Protein AF-A0A4Q4XG76-F1 (afdb_monomer_lite)

Structure (mmCIF, N/CA/C/O backbone):
data_AF-A0A4Q4XG76-F1
#
_entry.id   AF-A0A4Q4XG76-F1
#
loop_
_atom_site.group_PDB
_atom_site.id
_atom_site.type_symbol
_atom_site.label_atom_id
_atom_site.label_alt_id
_atom_site.label_comp_id
_atom_site.label_asym_id
_atom_site.label_entity_id
_atom_site.label_seq_id
_atom_site.pdbx_PDB_ins_code
_atom_site.Cartn_x
_atom_site.Cartn_y
_atom_site.Cartn_z
_atom_site.occupancy
_atom_site.B_iso_or_equiv
_atom_site.auth_seq_id
_atom_site.auth_comp_id
_atom_site.auth_asym_id
_atom_site.auth_atom_id
_atom_site.pdbx_PDB_model_num
ATOM 1 N N . MET A 1 1 ? -28.252 -10.080 8.378 1.00 38.25 1 MET A N 1
ATOM 2 C CA . MET A 1 1 ? -27.023 -9.429 8.875 1.00 38.25 1 MET A CA 1
ATOM 3 C C . MET A 1 1 ? -26.572 -10.190 10.100 1.00 38.25 1 MET A C 1
ATOM 5 O O . MET A 1 1 ? -27.347 -10.284 11.043 1.00 38.25 1 MET A O 1
ATOM 9 N N . LYS A 1 2 ? -25.403 -10.838 10.049 1.00 39.91 2 LYS A N 1
ATOM 10 C CA . LYS A 1 2 ? -24.825 -11.459 11.248 1.00 39.91 2 LYS A CA 1
ATOM 11 C C . LYS A 1 2 ? -24.558 -10.348 12.267 1.00 39.91 2 LYS A C 1
ATOM 13 O O . LYS A 1 2 ? -24.314 -9.215 11.872 1.00 39.91 2 LYS A O 1
ATOM 18 N N . ASN A 1 3 ? -24.653 -10.674 13.550 1.00 43.38 3 ASN A N 1
ATOM 19 C CA . ASN A 1 3 ? -24.419 -9.772 14.677 1.00 43.38 3 ASN A CA 1
ATOM 20 C C . ASN A 1 3 ? -22.913 -9.447 14.803 1.00 43.38 3 ASN A C 1
ATOM 22 O O . ASN A 1 3 ? -22.277 -9.786 15.795 1.00 43.38 3 ASN A O 1
ATOM 26 N N . THR A 1 4 ? -22.319 -8.918 13.731 1.00 53.78 4 THR A N 1
ATOM 27 C CA . THR A 1 4 ? -20.881 -8.662 13.583 1.00 53.78 4 THR A CA 1
ATOM 28 C C . THR A 1 4 ? -20.429 -7.483 14.432 1.00 53.78 4 THR A C 1
ATOM 30 O O . THR A 1 4 ? -19.309 -7.499 14.915 1.00 53.78 4 THR A O 1
ATOM 33 N N . ASP A 1 5 ? -21.317 -6.533 14.718 1.00 66.62 5 ASP A N 1
ATOM 34 C CA . ASP A 1 5 ? -20.990 -5.282 15.409 1.00 66.62 5 ASP A CA 1
ATOM 35 C C . ASP A 1 5 ? -20.382 -5.492 16.810 1.00 66.62 5 ASP A C 1
ATOM 37 O O . ASP A 1 5 ? -19.311 -4.976 17.118 1.00 66.62 5 ASP A O 1
ATOM 41 N N . GLY A 1 6 ? -20.996 -6.340 17.645 1.00 74.88 6 GLY A N 1
ATOM 42 C CA . GLY A 1 6 ? -20.514 -6.569 19.013 1.00 74.88 6 GLY A CA 1
ATOM 43 C C . GLY A 1 6 ? -19.173 -7.309 19.091 1.00 74.88 6 GLY A C 1
ATOM 44 O O . GLY A 1 6 ? -18.339 -6.990 19.934 1.00 74.88 6 GLY A O 1
ATOM 45 N N . MET A 1 7 ? -18.951 -8.288 18.208 1.00 74.06 7 MET A N 1
ATOM 46 C CA . MET A 1 7 ? -17.702 -9.059 18.180 1.00 74.06 7 MET A CA 1
ATOM 47 C C . MET A 1 7 ? -16.568 -8.255 17.543 1.00 74.06 7 MET A C 1
ATOM 49 O O . MET A 1 7 ? -15.462 -8.249 18.073 1.00 74.06 7 MET A O 1
ATOM 53 N N . THR A 1 8 ? -16.853 -7.539 16.454 1.00 74.06 8 THR A N 1
ATOM 54 C CA . THR A 1 8 ? -15.921 -6.603 15.822 1.00 74.06 8 THR A CA 1
ATOM 55 C C . THR A 1 8 ? -15.447 -5.554 16.819 1.00 74.06 8 THR A C 1
ATOM 57 O O . THR A 1 8 ? -14.244 -5.384 16.986 1.00 74.06 8 THR A O 1
ATOM 60 N N . LYS A 1 9 ? -16.370 -4.932 17.557 1.00 74.75 9 LYS A N 1
ATOM 61 C CA . LYS A 1 9 ? -16.017 -3.933 18.564 1.00 74.75 9 LYS A CA 1
ATOM 62 C C . LYS A 1 9 ? -15.135 -4.503 19.679 1.00 74.75 9 LYS A C 1
ATOM 64 O O . LYS A 1 9 ? -14.168 -3.866 20.075 1.00 74.75 9 LYS A O 1
ATOM 69 N N . ALA A 1 10 ? -15.431 -5.713 20.156 1.00 84.44 10 ALA A N 1
ATOM 70 C CA . ALA A 1 10 ? -14.606 -6.373 21.168 1.00 84.44 10 ALA A CA 1
ATOM 71 C C . ALA A 1 10 ? -13.192 -6.708 20.653 1.00 84.44 10 ALA A C 1
ATOM 73 O O . ALA A 1 10 ? -12.229 -6.634 21.415 1.00 84.44 10 ALA A O 1
ATOM 74 N N . ILE A 1 11 ? -13.060 -7.065 19.369 1.00 82.75 11 ILE A N 1
ATOM 75 C CA . ILE A 1 11 ? -11.756 -7.259 18.722 1.00 82.75 11 ILE A CA 1
ATOM 76 C C . ILE A 1 11 ? -11.007 -5.927 18.653 1.00 82.75 11 ILE A C 1
ATOM 78 O O . ILE A 1 11 ? -9.852 -5.887 19.059 1.00 82.75 11 ILE A O 1
ATOM 82 N N . ASP A 1 12 ? -11.655 -4.845 18.221 1.00 81.44 12 ASP A N 1
ATOM 83 C CA . ASP A 1 12 ? -11.028 -3.518 18.132 1.00 81.44 12 ASP A CA 1
ATOM 84 C C . ASP A 1 12 ? -10.529 -3.010 19.482 1.00 81.44 12 ASP A C 1
ATOM 86 O O . ASP A 1 12 ? -9.398 -2.536 19.597 1.00 81.44 12 ASP A O 1
ATOM 90 N N . GLU A 1 13 ? -11.342 -3.174 20.526 1.00 85.31 13 GLU A N 1
ATOM 91 C CA . GLU A 1 13 ? -10.952 -2.843 21.896 1.00 85.31 13 GLU A CA 1
ATOM 92 C C . GLU A 1 13 ? -9.701 -3.624 22.320 1.00 85.31 13 GLU A C 1
ATOM 94 O O . GLU A 1 13 ? -8.777 -3.043 22.892 1.00 85.31 13 GLU A O 1
ATOM 99 N N . LYS A 1 14 ? -9.627 -4.921 21.992 1.00 89.31 14 LYS A N 1
ATOM 100 C CA . LYS A 1 14 ? -8.466 -5.758 22.324 1.00 89.31 14 LYS A CA 1
ATOM 101 C C . LYS A 1 14 ? -7.234 -5.449 21.483 1.00 89.31 14 LYS A C 1
ATOM 103 O O . LYS A 1 14 ? -6.135 -5.475 22.027 1.00 89.31 14 LYS A O 1
ATOM 108 N N . VAL A 1 15 ? -7.397 -5.139 20.199 1.00 84.75 15 VAL A N 1
ATOM 109 C CA . VAL A 1 15 ? -6.291 -4.728 19.322 1.00 84.75 15 VAL A CA 1
ATOM 110 C C . VAL A 1 15 ? -5.639 -3.463 19.870 1.00 84.75 15 VAL A C 1
ATOM 112 O O . VAL A 1 15 ? -4.422 -3.436 20.028 1.00 84.75 15 VAL A O 1
ATOM 115 N N . LEU A 1 16 ? -6.433 -2.453 20.237 1.00 82.94 16 LEU A N 1
ATOM 116 C CA . LEU A 1 16 ? -5.898 -1.225 20.821 1.00 82.94 16 LEU A CA 1
ATOM 117 C C . LEU A 1 16 ? -5.260 -1.471 22.196 1.00 82.94 16 LEU A C 1
ATOM 119 O O . LEU A 1 16 ? -4.173 -0.965 22.461 1.00 82.94 16 LEU A O 1
ATOM 123 N N . GLU A 1 17 ? -5.909 -2.253 23.064 1.00 89.31 17 GLU A N 1
ATOM 124 C CA . GLU A 1 17 ? -5.362 -2.615 24.378 1.00 89.31 17 GLU A CA 1
ATOM 125 C C . GLU A 1 17 ? -3.984 -3.273 24.246 1.00 89.31 17 GLU A C 1
ATOM 127 O O . GLU A 1 17 ? -3.041 -2.848 24.911 1.00 89.31 17 GLU A O 1
ATOM 132 N N . TYR A 1 18 ? -3.841 -4.268 23.365 1.00 88.44 18 TYR A N 1
ATOM 133 C CA . TYR A 1 18 ? -2.565 -4.948 23.159 1.00 88.44 18 TYR A CA 1
ATOM 134 C C . TYR A 1 18 ? -1.527 -4.055 22.482 1.00 88.44 18 TYR A C 1
ATOM 136 O O . TYR A 1 18 ? -0.392 -4.020 22.949 1.00 88.44 18 TYR A O 1
ATOM 144 N N . ALA A 1 19 ? -1.908 -3.266 21.474 1.00 82.44 19 ALA A N 1
ATOM 145 C CA . ALA A 1 19 ? -0.995 -2.323 20.829 1.00 82.44 19 ALA A CA 1
ATOM 146 C C . ALA A 1 19 ? -0.386 -1.320 21.828 1.00 82.44 19 ALA A C 1
ATOM 148 O O . ALA A 1 19 ? 0.782 -0.961 21.709 1.00 82.44 19 ALA A O 1
ATOM 149 N N . LEU A 1 20 ? -1.150 -0.897 22.843 1.00 83.44 20 LEU A N 1
ATOM 150 C CA . LEU A 1 20 ? -0.676 0.009 23.897 1.00 83.44 20 LEU A CA 1
ATOM 151 C C . LEU A 1 20 ? 0.149 -0.683 24.993 1.00 83.44 20 LEU A C 1
ATOM 153 O O . LEU A 1 20 ? 0.875 -0.006 25.722 1.00 83.44 20 LEU A O 1
ATOM 157 N N . LEU A 1 21 ? 0.022 -2.003 25.144 1.00 90.25 21 LEU A N 1
ATOM 158 C CA . LEU A 1 21 ? 0.886 -2.801 26.021 1.00 90.25 21 LEU A CA 1
ATOM 159 C C . LEU A 1 21 ? 2.242 -3.102 25.371 1.00 90.25 21 LEU A C 1
ATOM 161 O O . LEU A 1 21 ? 3.203 -3.421 26.075 1.00 90.25 21 LEU A O 1
ATOM 165 N N . GLU A 1 22 ? 2.320 -3.011 24.047 1.00 84.19 22 GLU A N 1
ATOM 166 C CA . GLU A 1 22 ? 3.552 -3.162 23.286 1.00 84.19 22 GLU A CA 1
ATOM 167 C C . GLU A 1 22 ? 4.381 -1.868 23.250 1.00 84.19 22 GLU A C 1
ATOM 169 O O . GLU A 1 22 ? 3.974 -0.794 23.700 1.00 84.19 22 GLU A O 1
ATOM 174 N N . ASN A 1 23 ? 5.610 -1.973 22.739 1.00 83.06 23 ASN A N 1
ATOM 175 C CA . ASN A 1 23 ? 6.467 -0.809 22.566 1.00 83.06 23 ASN A CA 1
ATOM 176 C C . ASN A 1 23 ? 5.956 0.059 21.401 1.00 83.06 23 ASN A C 1
ATOM 178 O O . ASN A 1 23 ? 6.081 -0.312 20.237 1.00 83.06 23 ASN A O 1
ATOM 182 N N . VAL A 1 24 ? 5.460 1.254 21.721 1.00 81.62 24 VAL A N 1
ATOM 183 C CA . VAL A 1 24 ? 4.960 2.242 20.748 1.00 81.62 24 VAL A CA 1
ATOM 184 C C . VAL A 1 24 ? 6.054 3.124 20.130 1.00 81.62 24 VAL A C 1
ATOM 186 O O . VAL A 1 24 ? 5.751 4.086 19.422 1.00 81.62 24 VAL A O 1
ATOM 189 N N . GLU A 1 25 ? 7.336 2.831 20.366 1.00 85.00 25 GLU A N 1
ATOM 190 C CA . GLU A 1 25 ? 8.459 3.571 19.772 1.00 85.00 25 GLU A CA 1
ATOM 191 C C . GLU A 1 25 ? 8.369 3.637 18.238 1.00 85.00 25 GLU A C 1
ATOM 193 O O . GLU A 1 25 ? 8.688 4.672 17.650 1.00 85.00 25 GLU A O 1
ATOM 198 N N . GLY A 1 26 ? 7.833 2.588 17.602 1.00 81.50 26 GLY A N 1
ATOM 199 C CA . GLY A 1 26 ? 7.586 2.552 16.159 1.00 81.50 26 GLY A CA 1
ATOM 200 C C . GLY A 1 26 ? 6.711 3.706 15.659 1.00 81.50 26 GLY A C 1
ATOM 201 O O . GLY A 1 26 ? 7.031 4.304 14.637 1.00 81.50 26 GLY A O 1
ATOM 202 N N . VAL A 1 27 ? 5.691 4.115 16.423 1.00 80.81 27 VAL A N 1
ATOM 203 C CA . VAL A 1 27 ? 4.811 5.249 16.068 1.00 80.81 27 VAL A CA 1
ATOM 204 C C . VAL A 1 27 ? 5.597 6.565 16.062 1.00 80.81 27 VAL A C 1
ATOM 206 O O . VAL A 1 27 ? 5.426 7.417 15.190 1.00 80.81 27 VAL A O 1
ATOM 209 N N . SER A 1 28 ? 6.513 6.738 17.019 1.00 84.38 28 SER A N 1
ATOM 210 C CA . SER A 1 28 ? 7.370 7.931 17.065 1.00 84.38 28 SER A CA 1
ATOM 211 C C . SER A 1 28 ? 8.356 7.956 15.896 1.00 84.38 28 SER A C 1
ATOM 213 O O . SER A 1 28 ? 8.582 9.010 15.300 1.00 84.38 28 SER A O 1
ATOM 215 N N . GLN A 1 29 ? 8.926 6.802 15.546 1.00 85.00 29 GLN A N 1
ATOM 216 C CA . GLN A 1 29 ? 9.835 6.665 14.408 1.00 85.00 29 GLN A CA 1
ATOM 217 C C . GLN A 1 29 ? 9.115 6.907 13.074 1.00 85.00 29 GLN A C 1
ATOM 219 O O . GLN A 1 29 ? 9.644 7.626 12.227 1.00 85.00 29 GLN A O 1
ATOM 224 N N . GLU A 1 30 ? 7.892 6.401 12.914 1.00 83.81 30 GLU A N 1
ATOM 225 C CA . GLU A 1 30 ? 7.039 6.656 11.750 1.00 83.81 30 GLU A CA 1
ATOM 226 C C . GLU A 1 30 ? 6.718 8.148 11.606 1.00 83.81 30 GLU A C 1
ATOM 228 O O . GLU A 1 30 ? 6.884 8.719 10.529 1.00 83.81 30 GLU A O 1
ATOM 233 N N . ALA A 1 31 ? 6.348 8.829 12.694 1.00 86.00 31 ALA A N 1
ATOM 234 C CA . ALA A 1 31 ? 6.105 10.269 12.654 1.00 86.00 31 ALA A CA 1
ATOM 235 C C . ALA A 1 31 ? 7.359 11.049 12.214 1.00 86.00 31 ALA A C 1
ATOM 237 O O . ALA A 1 31 ? 7.268 11.978 11.408 1.00 86.00 31 ALA A O 1
ATOM 238 N N . LEU A 1 32 ? 8.545 10.668 12.702 1.00 87.56 32 LEU A N 1
ATOM 239 C CA . LEU A 1 32 ? 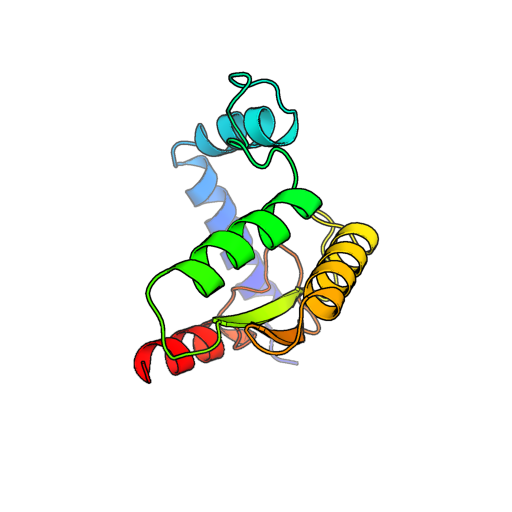9.813 11.267 12.273 1.00 87.56 32 LEU A CA 1
ATOM 240 C C . LEU A 1 32 ? 10.124 10.978 10.797 1.00 87.56 32 LEU A C 1
ATOM 242 O O . LEU A 1 32 ? 10.603 11.878 10.100 1.00 87.56 32 LEU A O 1
ATOM 246 N N . PHE A 1 33 ? 9.833 9.764 10.324 1.00 84.75 33 PHE A N 1
ATOM 247 C CA . PHE A 1 33 ? 9.973 9.351 8.928 1.00 84.75 33 PHE A CA 1
ATOM 248 C C . PHE A 1 33 ? 9.068 10.185 8.008 1.00 84.75 33 PHE A C 1
ATOM 250 O O . PHE A 1 33 ? 9.558 10.857 7.095 1.00 84.75 33 PHE A O 1
ATOM 257 N N . CYS A 1 34 ? 7.768 10.236 8.304 1.00 82.94 34 CYS A N 1
ATOM 258 C CA . CYS A 1 34 ? 6.760 10.952 7.521 1.00 82.94 34 CYS A CA 1
ATOM 259 C C . CYS A 1 34 ? 6.984 12.471 7.515 1.00 82.94 34 CYS A C 1
ATOM 261 O O . CYS A 1 34 ? 6.801 13.122 6.489 1.00 82.94 34 CYS A O 1
ATOM 263 N N . LEU A 1 35 ? 7.441 13.049 8.631 1.00 85.94 35 LEU A N 1
ATOM 264 C CA . LEU A 1 35 ? 7.764 14.478 8.716 1.00 85.94 35 LEU A CA 1
ATOM 265 C C . LEU A 1 35 ? 9.147 14.827 8.147 1.00 85.94 35 LEU A C 1
ATOM 267 O O . LEU A 1 35 ? 9.522 16.000 8.171 1.00 85.94 35 LEU A O 1
ATOM 271 N N . ARG A 1 36 ? 9.924 13.837 7.678 1.00 82.19 36 ARG A N 1
ATOM 272 C CA . ARG A 1 36 ? 11.326 14.003 7.253 1.00 82.19 36 ARG A CA 1
ATOM 273 C C . ARG A 1 36 ? 12.181 14.698 8.326 1.00 82.19 36 ARG A C 1
ATOM 275 O O . ARG A 1 36 ? 13.032 15.527 8.020 1.00 82.19 36 ARG A O 1
ATOM 282 N N . ARG A 1 37 ? 11.922 14.388 9.602 1.00 84.12 37 ARG A N 1
ATOM 283 C CA . ARG A 1 37 ? 12.638 14.941 10.773 1.00 84.12 37 ARG A CA 1
ATOM 284 C C . ARG A 1 37 ? 13.673 13.982 11.362 1.00 84.12 37 ARG A C 1
ATOM 286 O O . ARG A 1 37 ? 14.279 14.298 12.382 1.00 84.12 37 ARG A O 1
ATOM 293 N N . ALA A 1 38 ? 13.849 12.822 10.741 1.00 78.62 38 ALA A N 1
ATOM 294 C CA . ALA A 1 38 ? 14.972 11.927 10.985 1.00 78.62 38 ALA A CA 1
ATOM 295 C C . ALA A 1 38 ? 16.242 12.431 10.257 1.00 78.62 38 ALA A C 1
ATOM 297 O O . ALA A 1 38 ? 16.329 13.597 9.872 1.00 78.62 38 ALA A O 1
ATOM 298 N N . ASN A 1 39 ? 17.252 11.573 10.101 1.00 79.56 39 ASN A N 1
ATOM 299 C CA . ASN A 1 39 ? 18.444 11.882 9.307 1.00 79.56 39 ASN A CA 1
ATOM 300 C C . ASN A 1 39 ? 18.088 12.242 7.847 1.00 79.56 39 ASN A C 1
ATOM 302 O O . ASN A 1 39 ? 17.062 11.812 7.324 1.00 79.56 39 ASN A O 1
ATOM 306 N N . GLU A 1 40 ? 18.949 13.017 7.176 1.00 72.62 40 GLU A N 1
ATOM 307 C CA . GLU A 1 40 ? 18.702 13.504 5.803 1.00 72.62 40 GLU A CA 1
ATOM 308 C C . GLU A 1 40 ? 18.476 12.372 4.780 1.00 72.62 40 GLU A C 1
ATOM 310 O O . GLU A 1 40 ? 17.786 12.574 3.783 1.00 72.62 40 GLU A O 1
ATOM 315 N N . ASP A 1 41 ? 18.971 11.167 5.074 1.00 77.31 41 ASP A N 1
ATOM 316 C CA . ASP A 1 41 ? 18.862 9.973 4.231 1.00 77.31 41 ASP A CA 1
ATOM 317 C C . ASP A 1 41 ? 17.731 9.015 4.645 1.00 77.31 41 ASP A C 1
ATOM 319 O O . ASP A 1 41 ? 17.737 7.850 4.246 1.00 77.31 41 ASP A O 1
ATOM 323 N N . VAL A 1 42 ? 16.754 9.450 5.452 1.00 79.62 42 VAL A N 1
ATOM 324 C CA . VAL A 1 42 ? 15.720 8.533 5.975 1.00 79.62 42 VAL A CA 1
ATOM 325 C C . VAL A 1 42 ? 14.866 7.888 4.867 1.00 79.62 42 VAL A C 1
ATOM 327 O O . VAL A 1 42 ? 14.466 6.735 4.985 1.00 79.62 42 VAL A O 1
ATOM 330 N N . TRP A 1 43 ? 14.657 8.593 3.752 1.00 76.62 43 TRP A N 1
ATOM 331 C CA . TRP A 1 43 ? 13.977 8.093 2.546 1.00 76.62 43 TRP A CA 1
ATOM 332 C C . TRP A 1 43 ? 14.965 7.537 1.500 1.00 76.62 43 TRP A C 1
ATOM 334 O O . TRP A 1 43 ? 14.610 7.334 0.343 1.00 76.62 43 TRP A O 1
ATOM 344 N N . GLY A 1 44 ? 16.233 7.330 1.867 1.00 78.94 44 GLY A N 1
ATOM 345 C CA . GLY A 1 44 ? 17.291 6.915 0.949 1.00 78.94 44 GLY A CA 1
ATOM 346 C C . GLY A 1 44 ? 17.525 7.890 -0.213 1.00 78.94 44 GLY A C 1
ATOM 347 O O . GLY A 1 44 ? 17.097 9.044 -0.210 1.00 78.94 44 GLY A O 1
ATOM 348 N N . SER A 1 45 ? 18.215 7.412 -1.250 1.00 80.44 45 SER A N 1
ATOM 349 C CA . SER A 1 45 ? 18.582 8.221 -2.423 1.00 80.44 45 SER A CA 1
ATOM 350 C C . SER A 1 45 ? 17.402 8.615 -3.316 1.00 80.44 45 SER A C 1
ATOM 352 O O . SER A 1 45 ? 17.555 9.504 -4.153 1.00 80.44 45 SER A O 1
ATOM 354 N N . TRP A 1 46 ? 16.248 7.968 -3.145 1.00 81.50 46 TRP A N 1
ATOM 355 C CA . TRP A 1 46 ? 15.039 8.221 -3.922 1.00 81.50 46 TRP A CA 1
ATOM 356 C C . TRP A 1 46 ? 14.199 9.364 -3.347 1.00 81.50 46 TRP A C 1
ATOM 358 O O . TRP A 1 46 ? 13.594 10.075 -4.128 1.00 81.50 46 TRP A O 1
ATOM 368 N N . LYS A 1 47 ? 14.242 9.640 -2.033 1.00 78.19 47 LYS A N 1
ATOM 369 C CA . LYS A 1 47 ? 13.587 10.785 -1.350 1.00 78.19 47 LYS A CA 1
ATOM 370 C C . LYS A 1 47 ? 12.051 10.799 -1.368 1.00 78.19 47 LYS A C 1
ATOM 372 O O . LYS A 1 47 ? 11.451 11.136 -0.349 1.00 78.19 47 LYS A O 1
ATOM 377 N N . ASP A 1 48 ? 11.431 10.491 -2.503 1.00 81.81 48 ASP A N 1
ATOM 378 C CA . ASP A 1 48 ? 9.988 10.455 -2.718 1.00 81.81 48 ASP A CA 1
ATOM 379 C C . ASP A 1 48 ? 9.582 9.313 -3.662 1.00 81.81 48 ASP A C 1
ATOM 381 O O . ASP A 1 48 ? 10.364 8.842 -4.490 1.00 81.81 48 ASP A O 1
ATOM 385 N N . TYR A 1 49 ? 8.338 8.870 -3.550 1.00 81.25 49 TYR A N 1
ATOM 386 C CA . TYR A 1 49 ? 7.774 7.750 -4.298 1.00 81.25 49 TYR A CA 1
ATOM 387 C C . TYR A 1 49 ? 7.808 7.949 -5.822 1.00 81.25 49 TYR A C 1
ATOM 389 O O . TYR A 1 49 ? 7.958 6.968 -6.554 1.00 81.25 49 TYR A O 1
ATOM 397 N N . ASP A 1 50 ? 7.730 9.195 -6.300 1.00 80.81 50 ASP A N 1
ATOM 398 C CA . ASP A 1 50 ? 7.866 9.521 -7.727 1.00 80.81 50 ASP A CA 1
ATOM 399 C C . ASP A 1 50 ? 9.239 9.082 -8.280 1.00 80.81 50 ASP A C 1
ATOM 401 O O . ASP A 1 50 ? 9.338 8.502 -9.365 1.00 80.81 50 ASP A O 1
ATOM 405 N N . ASP A 1 51 ? 10.303 9.297 -7.504 1.00 84.12 51 ASP A N 1
ATOM 406 C CA . ASP A 1 51 ? 11.671 8.905 -7.851 1.00 8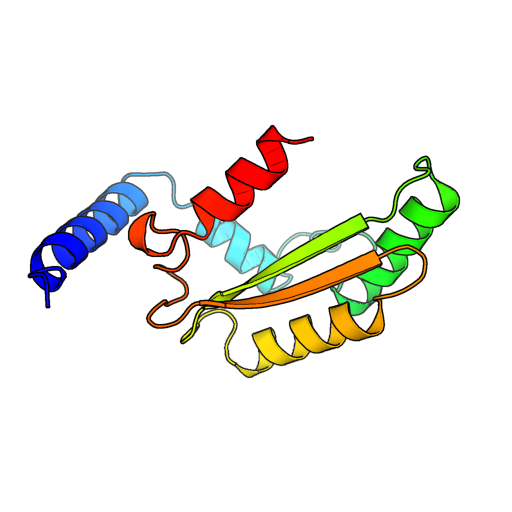4.12 51 ASP A CA 1
ATOM 407 C C . ASP A 1 51 ? 11.944 7.426 -7.521 1.00 84.12 51 ASP A C 1
ATOM 409 O O . ASP A 1 51 ? 12.757 6.776 -8.191 1.00 84.12 51 ASP A O 1
ATOM 413 N N . TYR A 1 52 ? 11.246 6.871 -6.522 1.00 86.38 52 TYR A N 1
ATOM 414 C CA . TYR A 1 52 ? 11.376 5.472 -6.111 1.00 86.38 52 TYR A CA 1
ATOM 415 C C . TYR A 1 52 ? 11.066 4.505 -7.246 1.00 86.38 52 TYR A C 1
ATOM 417 O O . TYR A 1 52 ? 11.870 3.614 -7.504 1.00 86.38 52 TYR A O 1
ATOM 425 N N . ILE A 1 53 ? 9.940 4.665 -7.950 1.00 84.31 53 ILE A N 1
ATOM 426 C CA . ILE A 1 53 ? 9.561 3.687 -8.981 1.00 84.31 53 ILE A CA 1
ATOM 427 C C . ILE A 1 53 ? 10.536 3.742 -10.159 1.00 84.31 53 ILE A C 1
ATOM 429 O O . ILE A 1 53 ? 10.966 2.705 -10.661 1.00 84.31 53 ILE A O 1
ATOM 433 N N . ALA A 1 54 ? 10.974 4.938 -10.559 1.00 82.44 54 ALA A N 1
ATOM 434 C CA . ALA A 1 54 ? 12.002 5.081 -11.586 1.00 82.44 54 ALA A CA 1
ATOM 435 C C . ALA A 1 54 ? 13.334 4.435 -11.160 1.00 82.44 54 ALA A C 1
ATOM 437 O O . ALA A 1 54 ? 14.039 3.847 -11.986 1.00 82.44 54 ALA A O 1
ATOM 438 N N . TRP A 1 55 ? 13.692 4.541 -9.879 1.00 85.44 55 TRP A N 1
ATOM 439 C CA . TRP A 1 55 ? 14.865 3.886 -9.308 1.00 85.44 55 TRP A CA 1
ATOM 440 C C . TRP A 1 55 ? 14.718 2.360 -9.263 1.00 85.44 55 TRP A C 1
ATOM 442 O O . TRP A 1 55 ? 15.612 1.667 -9.753 1.00 85.44 55 TRP A O 1
ATOM 452 N N . LEU A 1 56 ? 13.583 1.851 -8.774 1.00 85.56 56 LEU A N 1
ATOM 453 C CA . LEU A 1 56 ? 13.232 0.431 -8.756 1.00 85.56 56 LEU A CA 1
ATOM 454 C C . LEU A 1 56 ? 13.352 -0.144 -10.166 1.00 85.56 56 LEU A C 1
ATOM 456 O O . LEU A 1 56 ? 14.065 -1.121 -10.383 1.00 85.56 56 LEU A O 1
ATOM 460 N N . MET A 1 57 ? 12.782 0.541 -11.161 1.00 80.50 57 MET A N 1
ATOM 461 C CA . MET A 1 57 ? 12.840 0.055 -12.531 1.00 80.50 57 MET A CA 1
ATOM 462 C C . MET A 1 57 ? 14.245 -0.008 -13.103 1.00 80.50 57 MET A C 1
ATOM 464 O O . MET A 1 57 ? 14.575 -0.931 -13.843 1.00 80.50 57 MET A O 1
ATOM 468 N N . ARG A 1 58 ? 15.107 0.952 -12.764 1.00 80.31 58 ARG A N 1
ATOM 469 C CA . ARG A 1 58 ? 16.505 0.909 -13.203 1.00 80.31 58 ARG A CA 1
ATOM 470 C C . ARG A 1 58 ? 17.248 -0.289 -12.631 1.00 80.31 58 ARG A C 1
ATOM 472 O O . ARG A 1 58 ? 18.167 -0.750 -13.299 1.00 80.31 58 ARG A O 1
ATOM 479 N N . LEU A 1 59 ? 16.912 -0.741 -11.426 1.00 79.44 59 LEU A N 1
ATOM 480 C CA . LEU A 1 59 ? 17.542 -1.911 -10.822 1.00 79.44 59 LEU A CA 1
ATOM 481 C C . LEU A 1 59 ? 17.003 -3.202 -11.420 1.00 79.44 59 LEU A C 1
ATOM 483 O O . LEU A 1 59 ? 17.791 -4.060 -11.792 1.00 79.44 59 LEU A O 1
ATOM 487 N N . GLU A 1 60 ? 15.691 -3.293 -11.586 1.00 76.00 60 GLU A N 1
ATOM 488 C CA . GLU A 1 60 ? 15.022 -4.513 -12.037 1.00 76.00 60 GLU A CA 1
ATOM 489 C C . GLU A 1 60 ? 15.299 -4.787 -13.523 1.00 76.00 60 GLU A C 1
ATOM 491 O O . GLU A 1 60 ? 15.684 -5.893 -13.891 1.00 76.00 60 GLU A O 1
ATOM 496 N N . VAL A 1 61 ? 15.272 -3.749 -14.372 1.00 70.50 61 VAL A N 1
ATOM 497 C CA . VAL A 1 61 ? 15.601 -3.861 -15.811 1.00 70.50 61 VAL A C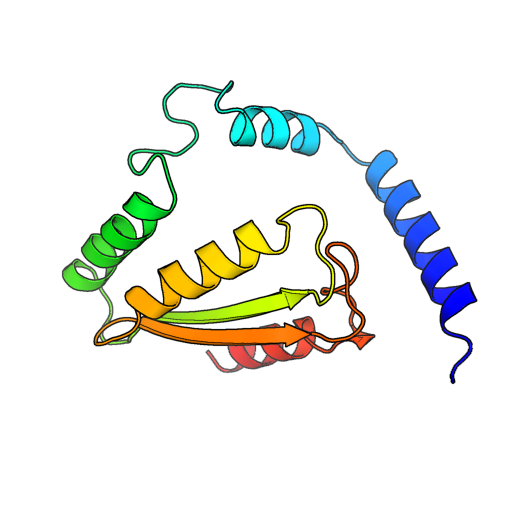A 1
ATOM 498 C C . VAL A 1 61 ? 17.083 -4.160 -16.054 1.00 70.50 61 VAL A C 1
ATOM 500 O O . VAL A 1 61 ? 17.434 -4.816 -17.032 1.00 70.50 61 VAL A O 1
ATOM 503 N N . LYS A 1 62 ? 17.983 -3.644 -15.207 1.00 63.41 62 LYS A N 1
ATOM 504 C CA . LYS A 1 62 ? 19.437 -3.860 -15.351 1.00 63.41 62 LYS A CA 1
ATOM 505 C C . LYS A 1 62 ? 19.938 -5.094 -14.601 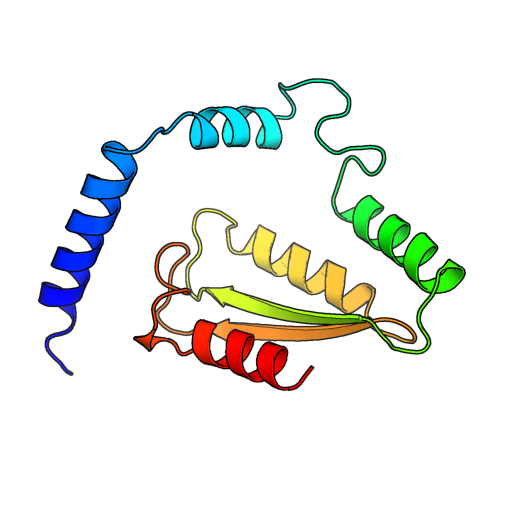1.00 63.41 62 LYS A C 1
ATOM 507 O O . LYS A 1 62 ? 21.125 -5.397 -14.695 1.00 63.41 62 LYS A O 1
ATOM 512 N N . GLY A 1 63 ? 19.069 -5.710 -13.808 1.00 60.34 63 GLY A N 1
ATOM 513 C CA . GLY A 1 63 ? 19.441 -6.555 -12.691 1.00 60.34 63 GLY A CA 1
ATOM 514 C C . GLY A 1 63 ? 19.517 -8.023 -13.045 1.00 60.34 63 GLY A C 1
ATOM 515 O O . GLY A 1 63 ? 20.578 -8.497 -13.423 1.00 60.34 63 GLY A O 1
ATOM 516 N N . TYR A 1 64 ? 18.461 -8.782 -12.777 1.00 55.81 64 TYR A N 1
ATOM 517 C CA . TYR A 1 64 ? 18.660 -10.193 -12.435 1.00 55.81 64 TYR A CA 1
ATOM 518 C C . TYR A 1 64 ? 17.425 -11.084 -12.662 1.00 55.81 64 TYR A C 1
ATOM 520 O O . TYR A 1 64 ? 17.426 -12.224 -12.198 1.00 55.81 64 TYR A O 1
ATOM 528 N N . HIS A 1 65 ? 16.388 -10.616 -13.372 1.00 60.22 65 HIS A N 1
ATOM 529 C CA . HIS A 1 65 ? 15.118 -11.344 -13.486 1.00 60.22 65 HIS A CA 1
ATOM 530 C C . HIS A 1 65 ? 14.580 -11.400 -14.926 1.00 60.22 65 HIS A C 1
ATOM 532 O O . HIS A 1 65 ? 14.416 -10.376 -15.582 1.00 60.22 65 HIS A O 1
ATOM 538 N N . ASP A 1 66 ? 14.255 -12.612 -15.390 1.00 68.06 66 ASP A N 1
ATOM 539 C CA . ASP A 1 66 ? 13.552 -12.864 -16.663 1.00 68.06 66 ASP A CA 1
ATOM 540 C C . ASP A 1 66 ? 12.029 -12.613 -16.557 1.00 68.06 66 ASP A C 1
ATOM 542 O O . ASP A 1 66 ? 11.290 -12.763 -17.533 1.00 68.06 66 ASP A O 1
ATOM 546 N N . SER A 1 67 ? 11.536 -12.253 -15.367 1.00 77.00 67 SER A N 1
ATOM 547 C CA . SER A 1 67 ? 10.116 -12.102 -15.043 1.00 77.00 67 SER A CA 1
ATOM 548 C C . SER A 1 67 ? 9.745 -10.657 -14.722 1.00 77.00 67 SER A C 1
ATOM 550 O O . SER A 1 67 ? 10.498 -9.936 -14.072 1.00 77.00 67 SER A O 1
ATOM 552 N N . LYS A 1 68 ? 8.538 -10.253 -15.133 1.00 84.69 68 LYS A N 1
ATOM 553 C CA . LYS A 1 68 ? 7.947 -8.963 -14.754 1.00 84.69 68 LYS A CA 1
ATOM 554 C C . LYS A 1 68 ? 7.641 -8.925 -13.257 1.00 84.69 68 LYS A C 1
ATOM 556 O O . LYS A 1 68 ? 7.261 -9.943 -12.685 1.00 84.69 68 LYS A O 1
ATOM 561 N N . ILE A 1 69 ? 7.714 -7.739 -12.663 1.00 88.31 69 ILE A N 1
ATOM 562 C CA . ILE A 1 69 ? 7.217 -7.491 -11.309 1.00 88.31 69 ILE A CA 1
ATOM 563 C C . ILE A 1 69 ? 5.691 -7.440 -11.359 1.00 88.31 69 ILE A C 1
ATOM 565 O O . ILE A 1 69 ? 5.121 -6.688 -12.151 1.00 88.31 69 ILE A O 1
ATOM 569 N N . GLU A 1 70 ? 5.026 -8.216 -10.509 1.00 90.25 70 GLU A N 1
ATOM 570 C CA . GLU A 1 70 ? 3.587 -8.101 -10.280 1.00 90.25 70 GLU A CA 1
ATOM 571 C C . GLU A 1 70 ? 3.339 -7.245 -9.037 1.00 90.25 70 GLU A C 1
ATOM 573 O O . GLU A 1 70 ? 3.860 -7.524 -7.959 1.00 90.25 70 GLU A O 1
ATOM 578 N N . VAL A 1 71 ? 2.547 -6.187 -9.199 1.00 92.94 71 VAL A N 1
ATOM 579 C CA . VAL A 1 71 ? 2.132 -5.298 -8.115 1.00 92.94 71 VAL A CA 1
ATOM 580 C C . VAL A 1 71 ? 0.615 -5.305 -8.046 1.00 92.94 71 VAL A C 1
ATOM 582 O O . VAL A 1 71 ? -0.065 -4.783 -8.930 1.00 92.94 71 VAL A O 1
ATOM 585 N N . GLU A 1 72 ? 0.087 -5.885 -6.975 1.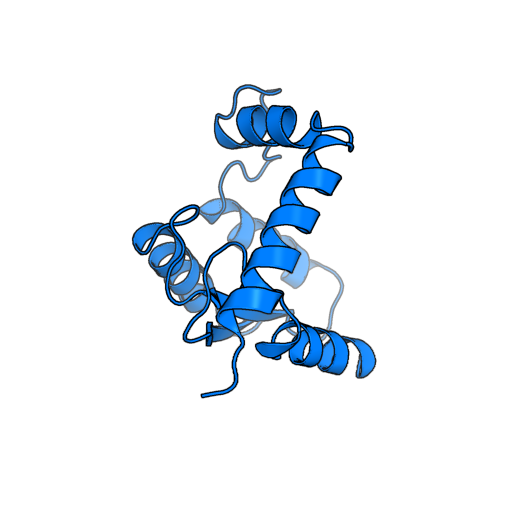00 95.69 72 GLU A N 1
ATOM 586 C CA . GLU A 1 72 ? -1.338 -5.886 -6.672 1.00 95.69 72 GLU A CA 1
ATOM 587 C C . GLU A 1 72 ? -1.614 -5.022 -5.443 1.00 95.69 72 GLU A C 1
ATOM 589 O O . GLU A 1 72 ? -0.979 -5.178 -4.400 1.00 95.69 72 GLU A O 1
ATOM 594 N N . VAL A 1 73 ? -2.562 -4.096 -5.572 1.00 96.44 73 VAL A N 1
ATOM 595 C CA . VAL A 1 73 ? -2.899 -3.132 -4.522 1.00 96.44 73 VAL A CA 1
ATOM 596 C C . VAL A 1 73 ? -4.358 -3.275 -4.111 1.00 96.44 73 VAL A C 1
ATOM 598 O O . VAL A 1 73 ? -5.265 -3.274 -4.945 1.00 96.44 73 VAL A O 1
ATOM 601 N N . PHE A 1 74 ? -4.588 -3.329 -2.804 1.00 96.94 74 PHE A N 1
ATOM 602 C CA . PHE A 1 74 ? -5.917 -3.348 -2.206 1.00 96.94 74 PHE A CA 1
ATOM 603 C C . PHE A 1 74 ? -6.136 -2.039 -1.451 1.00 96.94 74 PHE A C 1
ATOM 605 O O . PHE A 1 74 ? -5.467 -1.768 -0.458 1.00 96.94 74 PHE A O 1
ATOM 612 N N . PHE A 1 75 ? -7.066 -1.220 -1.930 1.00 97.00 75 PHE A N 1
ATOM 613 C CA . PHE A 1 75 ? -7.487 0.007 -1.264 1.00 97.00 75 PHE A CA 1
ATOM 614 C C . PHE A 1 75 ? -8.673 -0.272 -0.345 1.00 97.00 75 PHE A C 1
ATOM 616 O O . PHE A 1 75 ? -9.580 -1.024 -0.712 1.00 97.00 75 PHE A O 1
ATOM 623 N N . ALA A 1 76 ? -8.706 0.365 0.823 1.00 96.19 76 ALA A N 1
ATOM 624 C CA . ALA A 1 76 ? -9.905 0.362 1.651 1.00 96.19 76 ALA A CA 1
ATOM 625 C C . ALA A 1 76 ? -10.981 1.272 1.040 1.00 96.19 76 ALA A C 1
ATOM 627 O O . ALA A 1 76 ? -10.664 2.214 0.311 1.00 96.19 76 ALA A O 1
ATOM 628 N N . GLU A 1 77 ? -12.258 1.002 1.318 1.00 94.88 77 GLU A N 1
ATOM 629 C CA . GLU A 1 77 ? -13.351 1.878 0.863 1.00 94.88 77 GLU A CA 1
ATOM 630 C C . GLU A 1 77 ? -13.286 3.257 1.538 1.00 94.88 77 GLU A C 1
ATOM 632 O O . GLU A 1 77 ? -13.597 4.262 0.898 1.00 94.88 77 GLU A O 1
ATOM 637 N N . SER A 1 78 ? -12.845 3.310 2.801 1.00 92.94 78 SER A N 1
ATOM 638 C CA . SER A 1 78 ? -12.682 4.546 3.575 1.00 92.94 78 SER A CA 1
ATOM 639 C C . SER A 1 78 ? -11.362 4.560 4.351 1.00 92.94 78 SER A C 1
ATOM 641 O O . SER A 1 78 ? -11.265 3.985 5.429 1.00 92.94 78 SER A O 1
ATOM 643 N N . ASP A 1 79 ? -10.344 5.242 3.837 1.00 90.81 79 ASP A N 1
ATOM 644 C CA . ASP A 1 79 ? -9.039 5.385 4.496 1.00 90.81 79 ASP A CA 1
ATOM 645 C C . ASP A 1 79 ? -8.770 6.857 4.830 1.00 90.81 79 ASP A C 1
ATOM 647 O O . ASP A 1 79 ? -8.497 7.661 3.936 1.00 90.81 79 ASP A O 1
ATOM 651 N N . ASP A 1 80 ? -8.845 7.203 6.116 1.00 87.31 80 ASP A N 1
ATOM 652 C CA . ASP A 1 80 ? -8.571 8.558 6.607 1.00 87.31 80 ASP A CA 1
ATOM 653 C C . ASP A 1 80 ? -7.069 8.830 6.816 1.00 87.31 80 ASP A C 1
ATOM 655 O O . ASP A 1 80 ? -6.668 9.991 6.922 1.00 87.31 80 ASP A O 1
ATOM 659 N N . SER A 1 81 ? -6.228 7.791 6.829 1.00 85.00 81 SER A N 1
ATOM 660 C CA . SER A 1 81 ? -4.774 7.914 6.976 1.00 85.00 81 SER A CA 1
ATOM 661 C C . SER A 1 81 ? -4.121 8.329 5.659 1.00 85.00 81 SER A C 1
ATOM 663 O O . SER A 1 81 ? -3.377 9.309 5.611 1.00 85.00 81 SER A O 1
ATOM 665 N N . SER A 1 82 ? -4.409 7.612 4.566 1.00 83.31 82 SER A N 1
ATOM 666 C CA . SER A 1 82 ? -3.894 7.958 3.230 1.00 83.31 82 SER A CA 1
ATOM 667 C C . SER A 1 82 ? -4.776 8.981 2.505 1.00 83.31 82 SER A C 1
ATOM 669 O O . SER A 1 82 ? -4.293 9.759 1.671 1.00 83.31 82 SER A O 1
ATOM 671 N N . GLY A 1 83 ? -6.069 9.009 2.833 1.00 91.06 83 GLY A N 1
ATOM 672 C CA . GLY A 1 83 ? -7.068 9.835 2.174 1.00 91.06 83 GLY A CA 1
ATOM 673 C C . GLY A 1 83 ? -7.337 9.422 0.723 1.00 91.06 83 GLY A C 1
ATOM 674 O O . GLY A 1 83 ? -6.516 8.824 0.021 1.00 91.06 83 GLY A O 1
ATOM 675 N N . GLU A 1 84 ? -8.491 9.843 0.203 1.00 91.19 84 GLU A N 1
ATOM 676 C CA . GLU A 1 84 ? -8.886 9.556 -1.183 1.00 91.19 84 GLU A CA 1
ATOM 677 C C . GLU A 1 84 ? -7.870 10.097 -2.207 1.00 91.19 84 GLU A C 1
ATOM 679 O O . GLU A 1 84 ? -7.577 9.457 -3.219 1.00 91.19 84 GLU A O 1
ATOM 684 N N . ARG A 1 85 ? -7.302 11.282 -1.947 1.00 93.12 85 ARG A N 1
ATOM 685 C CA . ARG A 1 85 ? -6.286 11.879 -2.826 1.00 93.12 85 ARG A CA 1
ATOM 686 C C . ARG A 1 85 ? -5.002 11.057 -2.867 1.00 93.12 85 ARG A C 1
ATOM 688 O O . ARG A 1 85 ? -4.470 10.886 -3.960 1.00 93.12 85 ARG A O 1
ATOM 695 N N . GLY A 1 86 ? -4.529 10.565 -1.721 1.00 91.38 86 GLY A N 1
ATOM 696 C CA . GLY A 1 86 ? -3.323 9.741 -1.645 1.00 91.38 86 GLY A CA 1
ATOM 697 C C . GLY A 1 86 ? -3.509 8.429 -2.396 1.00 91.38 86 GLY A C 1
ATOM 698 O O . GLY A 1 86 ? -2.715 8.112 -3.279 1.00 91.38 86 GLY A O 1
ATOM 699 N N . SER A 1 87 ? -4.629 7.743 -2.149 1.00 93.50 87 SER A N 1
ATOM 700 C CA . SER A 1 87 ? -4.983 6.504 -2.855 1.00 93.50 87 SER A CA 1
ATOM 701 C C . SER A 1 87 ? -5.064 6.696 -4.377 1.00 93.50 87 SER A C 1
ATOM 703 O O . SER A 1 87 ? -4.465 5.932 -5.132 1.00 93.50 87 SER A O 1
ATOM 705 N N . ARG A 1 88 ? -5.738 7.756 -4.854 1.00 94.88 88 ARG A N 1
ATOM 706 C CA . ARG A 1 88 ? -5.839 8.063 -6.296 1.00 94.88 88 ARG A CA 1
ATOM 707 C C . ARG A 1 88 ? -4.493 8.414 -6.925 1.00 94.88 88 ARG A C 1
ATOM 709 O O . ARG A 1 88 ? -4.239 8.014 -8.058 1.00 94.88 88 ARG A O 1
ATOM 716 N N . TRP A 1 89 ? -3.660 9.188 -6.229 1.00 94.75 89 TRP A N 1
ATOM 717 C CA . TRP A 1 89 ? -2.326 9.532 -6.719 1.00 94.75 89 TRP A CA 1
ATOM 718 C C . TRP A 1 89 ? -1.448 8.280 -6.828 1.00 94.75 89 TRP A C 1
ATOM 720 O O . TRP A 1 89 ? -0.851 8.067 -7.879 1.00 94.75 89 TRP A O 1
ATOM 730 N N . PHE A 1 90 ? -1.448 7.414 -5.811 1.00 93.50 90 PHE A N 1
ATOM 731 C CA . PHE A 1 90 ? -0.671 6.175 -5.809 1.00 93.50 90 PHE A CA 1
ATOM 732 C C . PHE A 1 90 ? -1.118 5.216 -6.922 1.00 93.50 90 PHE A C 1
ATOM 734 O O . PHE A 1 90 ? -0.290 4.693 -7.666 1.00 93.50 90 PHE A O 1
ATOM 741 N N . ASP A 1 91 ? -2.431 5.036 -7.092 1.00 95.69 91 ASP A N 1
ATOM 742 C CA . ASP A 1 91 ? -3.009 4.226 -8.170 1.00 95.69 91 ASP A CA 1
ATOM 743 C C . ASP A 1 91 ? -2.632 4.761 -9.561 1.00 95.69 91 ASP A C 1
ATOM 745 O O . ASP A 1 91 ? -2.208 4.005 -10.437 1.00 95.69 91 ASP A O 1
ATOM 749 N N . ALA A 1 92 ? -2.734 6.077 -9.770 1.00 95.19 92 ALA A N 1
ATOM 750 C CA . ALA A 1 92 ? -2.352 6.710 -11.030 1.00 95.19 92 ALA A CA 1
ATOM 751 C C . ALA A 1 92 ? -0.847 6.581 -11.309 1.00 95.19 92 ALA A C 1
ATOM 753 O O . ALA A 1 92 ? -0.457 6.297 -12.446 1.00 95.19 92 ALA A O 1
ATOM 754 N N . LEU A 1 93 ? -0.018 6.759 -10.278 1.00 92.19 93 LEU A N 1
ATOM 755 C CA . LEU A 1 93 ? 1.429 6.622 -10.361 1.00 92.19 93 LEU A CA 1
ATOM 756 C C . LEU A 1 93 ? 1.798 5.213 -10.836 1.00 92.19 93 LEU A C 1
ATOM 758 O O . LEU A 1 93 ? 2.451 5.082 -11.867 1.00 92.19 93 LEU A O 1
ATOM 762 N N . TRP A 1 94 ? 1.313 4.158 -10.183 1.00 92.62 94 TRP A N 1
ATOM 763 C CA . TRP A 1 94 ? 1.618 2.786 -10.594 1.00 92.62 94 TRP A CA 1
ATOM 764 C C . TRP A 1 94 ? 1.027 2.401 -11.954 1.00 92.62 94 TRP A C 1
ATOM 766 O O . TRP A 1 94 ? 1.712 1.768 -12.759 1.00 92.62 94 TRP A O 1
ATOM 776 N N . LYS A 1 95 ? -0.196 2.843 -12.279 1.00 93.38 95 LYS A N 1
ATOM 777 C CA . LYS A 1 95 ? -0.781 2.642 -13.619 1.00 93.38 95 LYS A CA 1
ATOM 778 C C . LYS A 1 95 ? 0.070 3.256 -14.724 1.00 93.38 95 LYS A C 1
ATOM 780 O O . LYS A 1 95 ? 0.168 2.670 -15.798 1.00 93.38 95 LYS A O 1
ATOM 785 N N . SER A 1 96 ? 0.698 4.405 -14.469 1.00 91.00 96 SER A N 1
ATOM 786 C CA . SER A 1 96 ? 1.592 5.057 -15.436 1.00 91.00 96 SER A CA 1
ATOM 787 C C . SER A 1 96 ? 2.886 4.277 -15.700 1.00 91.00 96 SER A C 1
ATOM 789 O O . SER A 1 96 ? 3.526 4.497 -16.724 1.00 91.00 96 SER A O 1
ATOM 791 N N . GLN A 1 97 ? 3.253 3.367 -14.794 1.00 87.06 97 GLN A N 1
ATOM 792 C CA . GLN A 1 97 ? 4.482 2.571 -14.851 1.00 87.06 97 GLN A CA 1
ATOM 793 C C . GLN A 1 97 ? 4.229 1.135 -15.337 1.00 87.06 97 GLN A C 1
ATOM 795 O O . GLN A 1 97 ? 5.179 0.398 -15.602 1.00 87.06 97 GLN A O 1
ATOM 800 N N . ALA A 1 98 ? 2.963 0.727 -15.480 1.00 87.44 98 ALA A N 1
ATOM 801 C CA . ALA A 1 98 ? 2.596 -0.578 -16.018 1.00 87.44 98 ALA A CA 1
ATOM 802 C C . ALA A 1 98 ? 3.081 -0.734 -17.472 1.00 87.44 98 ALA A C 1
ATOM 804 O O . ALA A 1 98 ? 2.928 0.174 -18.292 1.00 87.44 98 ALA A O 1
ATOM 805 N N . GLY A 1 99 ? 3.644 -1.897 -17.813 1.00 84.44 99 GLY A N 1
ATOM 806 C CA . GLY A 1 99 ? 4.192 -2.125 -19.149 1.00 84.44 99 GLY A CA 1
ATOM 807 C C . GLY A 1 99 ? 5.081 -3.361 -19.274 1.00 84.44 99 GLY A C 1
ATOM 808 O O . GLY A 1 99 ? 4.731 -4.468 -18.853 1.00 84.44 99 GLY A O 1
ATOM 809 N N . ASP A 1 100 ? 6.238 -3.188 -19.912 1.00 81.00 100 ASP A N 1
ATOM 810 C CA . ASP A 1 100 ? 7.123 -4.301 -20.278 1.00 81.00 100 ASP A CA 1
ATOM 811 C C . ASP A 1 100 ? 7.693 -5.041 -19.066 1.00 81.00 100 ASP A C 1
ATOM 813 O O . ASP A 1 100 ? 7.921 -6.241 -19.157 1.00 81.00 100 ASP A O 1
ATOM 817 N N . TRP A 1 101 ? 7.829 -4.367 -17.924 1.00 84.69 101 TRP A N 1
ATOM 818 C CA . TRP A 1 101 ? 8.486 -4.918 -16.735 1.00 84.69 101 TRP A CA 1
ATOM 819 C C . TRP A 1 101 ? 7.626 -4.905 -15.467 1.00 84.69 101 TRP A C 1
ATOM 821 O O . TRP A 1 101 ? 7.999 -5.546 -14.490 1.00 84.69 101 TRP A O 1
ATOM 831 N N . ILE A 1 102 ? 6.473 -4.227 -15.488 1.00 88.38 102 ILE A N 1
ATOM 832 C CA . ILE A 1 102 ? 5.509 -4.199 -14.380 1.00 88.38 102 ILE A CA 1
ATOM 833 C C . ILE A 1 102 ? 4.135 -4.627 -14.889 1.00 88.38 102 ILE A C 1
ATOM 835 O O . ILE A 1 102 ? 3.606 -4.045 -15.840 1.00 88.38 102 ILE A O 1
ATOM 839 N N . THR A 1 103 ? 3.530 -5.579 -14.190 1.00 92.06 103 THR A N 1
ATOM 840 C CA . THR A 1 103 ? 2.091 -5.838 -14.222 1.00 92.06 103 THR A CA 1
ATOM 841 C C . THR A 1 103 ? 1.475 -5.198 -12.987 1.00 92.06 103 THR A C 1
ATOM 843 O O . THR A 1 103 ? 1.873 -5.518 -11.871 1.00 92.06 103 THR A O 1
ATOM 846 N N . TYR A 1 104 ? 0.518 -4.291 -13.177 1.00 95.00 104 TYR A N 1
ATOM 847 C CA . TYR A 1 104 ? -0.159 -3.607 -12.078 1.00 95.00 104 TYR A CA 1
ATOM 848 C C . TYR A 1 104 ? -1.655 -3.905 -12.078 1.00 95.00 104 TYR A C 1
ATOM 850 O O . TYR A 1 104 ? -2.315 -3.776 -13.113 1.00 95.00 104 TYR A O 1
ATOM 858 N N . SER A 1 105 ? -2.198 -4.223 -10.909 1.00 96.44 105 SER A N 1
ATOM 859 C CA . SER A 1 105 ? -3.637 -4.293 -10.674 1.00 96.44 105 SER A CA 1
ATOM 860 C C . SER A 1 105 ? -3.998 -3.660 -9.340 1.00 96.44 105 SER A C 1
ATOM 862 O O . SER A 1 105 ? -3.249 -3.736 -8.368 1.00 96.44 105 SER A O 1
ATOM 864 N N . SER A 1 106 ? -5.184 -3.065 -9.277 1.00 97.31 106 SER A N 1
ATOM 865 C CA . SER A 1 106 ? -5.718 -2.520 -8.037 1.00 97.31 106 SER A CA 1
ATOM 866 C C . SER A 1 106 ? -7.204 -2.798 -7.879 1.00 97.31 106 SER A C 1
ATOM 868 O O . SER A 1 106 ? -7.941 -2.923 -8.860 1.00 97.31 106 SER A O 1
ATOM 870 N N . SER A 1 107 ? -7.650 -2.903 -6.630 1.00 96.88 107 SER A N 1
ATOM 871 C CA . SER A 1 107 ? -9.062 -3.058 -6.284 1.00 96.88 107 SER A CA 1
ATOM 872 C C . SER A 1 107 ? -9.410 -2.289 -5.013 1.00 96.88 107 SER A C 1
ATOM 874 O O . SER A 1 107 ? -8.546 -2.032 -4.177 1.00 96.88 107 SER A O 1
ATOM 876 N N . THR A 1 108 ? -10.681 -1.915 -4.869 1.00 97.00 108 THR A N 1
ATOM 877 C CA . THR A 1 108 ? -11.211 -1.341 -3.627 1.00 97.00 108 THR A CA 1
ATOM 878 C C . THR A 1 108 ? -12.031 -2.394 -2.898 1.00 97.00 108 THR A C 1
ATOM 880 O O . THR A 1 108 ? -12.983 -2.950 -3.453 1.00 97.00 108 THR A O 1
ATOM 883 N N . VAL A 1 109 ? -11.678 -2.647 -1.645 1.00 97.12 109 VAL A N 1
ATOM 884 C CA . VAL A 1 109 ? -12.343 -3.614 -0.776 1.00 97.12 109 VAL A CA 1
ATOM 885 C C . VAL A 1 109 ? -13.487 -2.901 -0.068 1.00 97.12 109 VAL A C 1
ATOM 887 O O . VAL A 1 109 ? -13.278 -1.946 0.668 1.00 97.12 109 VAL A O 1
ATOM 890 N N . ARG A 1 110 ? -14.725 -3.316 -0.336 1.00 95.38 110 ARG A N 1
ATOM 891 C CA . ARG A 1 110 ? -15.918 -2.615 0.162 1.00 95.38 110 ARG A CA 1
ATOM 892 C C . ARG A 1 110 ? -16.146 -2.863 1.649 1.00 95.38 110 ARG A C 1
ATOM 894 O O . ARG A 1 110 ? -15.943 -3.978 2.123 1.00 95.38 110 ARG A O 1
ATOM 901 N N . GLY A 1 111 ? -16.652 -1.854 2.356 1.00 92.94 111 GLY A N 1
ATOM 902 C CA . GLY A 1 111 ? -16.953 -1.936 3.784 1.00 92.94 111 GLY A CA 1
ATOM 903 C C . GLY A 1 111 ? -15.724 -1.974 4.693 1.00 92.94 111 GLY A C 1
ATOM 904 O O . GLY A 1 111 ? -15.875 -2.306 5.867 1.00 92.94 111 GLY A O 1
ATOM 905 N N . THR A 1 112 ? -14.535 -1.662 4.170 1.00 92.69 112 THR A N 1
ATOM 906 C CA . THR A 1 112 ? -13.291 -1.623 4.943 1.00 92.69 112 THR A CA 1
ATOM 907 C C . THR A 1 112 ? -12.802 -0.203 5.168 1.00 92.69 112 THR A C 1
ATOM 909 O O . THR A 1 112 ? -13.084 0.726 4.404 1.00 92.69 112 THR A O 1
ATOM 912 N N . THR A 1 113 ? -12.012 -0.082 6.223 1.00 92.12 113 THR A N 1
ATOM 913 C CA . THR A 1 113 ? -11.237 1.093 6.597 1.00 92.12 113 THR A CA 1
ATOM 914 C C . THR A 1 113 ? -9.748 0.774 6.616 1.00 92.12 113 THR A C 1
ATOM 916 O O . THR A 1 113 ? -9.358 -0.388 6.447 1.00 92.12 113 THR A O 1
ATOM 919 N N . HIS A 1 114 ? -8.925 1.793 6.866 1.00 90.50 114 HIS A N 1
ATOM 920 C CA . HIS A 1 114 ? -7.486 1.651 7.090 1.00 90.50 114 HIS A CA 1
ATOM 921 C C . HIS A 1 114 ? -7.152 0.536 8.102 1.00 90.50 114 HIS A C 1
ATOM 923 O O . HIS A 1 114 ? -6.288 -0.301 7.863 1.00 90.50 114 HIS A O 1
ATOM 929 N N . GLU A 1 115 ? -7.904 0.463 9.199 1.00 86.81 115 GLU A N 1
ATOM 930 C CA . GLU A 1 115 ? -7.678 -0.458 10.318 1.00 86.81 115 GLU A CA 1
ATOM 931 C C . GLU A 1 115 ? -8.243 -1.860 10.066 1.00 86.81 115 GLU A C 1
ATOM 933 O O . GLU A 1 115 ? -7.880 -2.817 10.750 1.00 86.81 115 GLU A O 1
ATOM 938 N N . THR A 1 116 ? -9.179 -1.996 9.124 1.00 89.69 116 THR A N 1
ATOM 939 C CA . THR A 1 116 ? -10.006 -3.207 9.010 1.00 89.69 116 THR A CA 1
ATOM 940 C C . THR A 1 116 ? -9.782 -4.002 7.733 1.00 89.69 116 THR A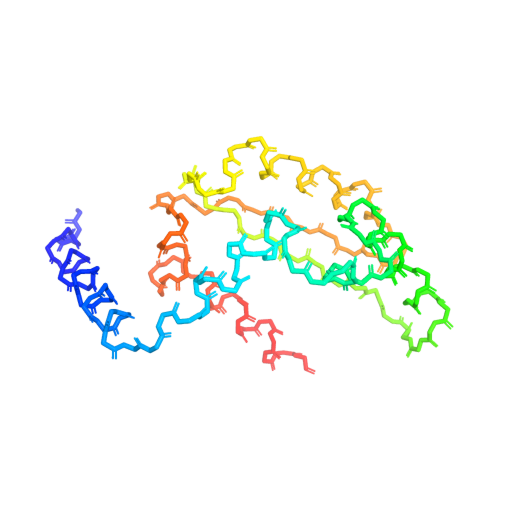 C 1
ATOM 942 O O . THR A 1 116 ? -10.126 -5.181 7.705 1.00 89.69 116 THR A O 1
ATOM 945 N N . ILE A 1 117 ? -9.153 -3.426 6.702 1.00 92.81 117 ILE A N 1
ATOM 946 C CA . ILE A 1 117 ? -8.915 -4.101 5.414 1.00 92.81 117 ILE A CA 1
ATOM 947 C C . ILE A 1 117 ? -8.145 -5.426 5.535 1.00 92.81 117 ILE A C 1
ATOM 949 O O . ILE A 1 117 ? -8.384 -6.350 4.761 1.00 92.81 117 ILE A O 1
ATOM 953 N N . MET A 1 118 ? -7.271 -5.547 6.535 1.00 90.56 118 MET A N 1
ATOM 954 C CA . MET A 1 118 ? -6.466 -6.749 6.772 1.00 90.56 118 MET A CA 1
ATOM 955 C C . MET A 1 118 ? -7.187 -7.822 7.593 1.00 90.56 118 MET A C 1
ATOM 957 O O . MET A 1 118 ? -6.597 -8.858 7.893 1.00 90.56 118 MET A O 1
ATOM 961 N N . ARG A 1 119 ? -8.444 -7.613 7.994 1.00 88.06 119 ARG A N 1
ATOM 962 C CA . ARG A 1 119 ? -9.151 -8.635 8.765 1.00 88.06 119 ARG A CA 1
ATOM 963 C C . ARG A 1 119 ? -9.556 -9.824 7.883 1.00 88.06 119 ARG A C 1
ATOM 965 O O . ARG A 1 119 ? -9.937 -9.618 6.726 1.00 88.06 119 ARG A O 1
ATOM 972 N N . PRO A 1 120 ? -9.535 -11.060 8.420 1.00 88.81 120 PRO A N 1
ATOM 973 C CA . PRO A 1 120 ? -9.811 -12.263 7.636 1.00 88.81 120 PRO A CA 1
ATOM 974 C C . PRO A 1 120 ? -11.155 -12.241 6.897 1.00 88.81 120 PRO A C 1
ATOM 976 O O . PRO A 1 120 ? -11.248 -12.750 5.785 1.00 88.81 120 PRO A O 1
ATOM 979 N N . GLU A 1 121 ? -12.196 -11.620 7.462 1.00 88.50 121 GLU A N 1
ATOM 980 C CA . GLU A 1 121 ? -13.527 -11.576 6.845 1.00 88.50 121 GLU A CA 1
ATOM 981 C C . GLU A 1 121 ? -13.585 -10.864 5.484 1.00 88.50 121 GLU A C 1
ATOM 983 O O . GLU A 1 121 ? -14.540 -11.080 4.736 1.00 88.50 121 GLU A O 1
ATOM 988 N N . PHE A 1 122 ? -12.582 -10.047 5.150 1.00 92.62 122 PHE A N 1
ATOM 989 C CA . PHE A 1 122 ? -12.508 -9.333 3.875 1.00 92.62 122 PHE A CA 1
ATOM 990 C C . PHE A 1 122 ? -11.692 -10.069 2.802 1.00 92.62 122 PHE A C 1
ATOM 992 O O . PHE A 1 122 ? -11.674 -9.630 1.655 1.00 92.62 122 PHE A O 1
ATOM 999 N N . GLY A 1 123 ? -11.035 -11.187 3.140 1.00 93.94 123 GLY A N 1
ATOM 1000 C CA . GLY A 1 123 ? -10.373 -12.079 2.176 1.00 93.94 123 GLY A CA 1
ATOM 1001 C C . GLY A 1 123 ? -9.113 -11.526 1.494 1.00 93.94 123 GLY A C 1
ATOM 1002 O O . GLY A 1 123 ? -8.535 -12.199 0.640 1.00 93.94 123 GLY A O 1
ATOM 1003 N N . VAL A 1 124 ? -8.655 -10.323 1.860 1.00 95.69 124 VAL A N 1
ATOM 1004 C CA . VAL A 1 124 ? -7.425 -9.721 1.310 1.00 95.69 124 VAL A CA 1
ATOM 1005 C C . VAL A 1 124 ? -6.208 -10.567 1.672 1.00 95.69 124 VAL A C 1
ATOM 1007 O O . VAL A 1 124 ? -5.431 -10.938 0.795 1.00 95.69 124 VAL A O 1
ATOM 1010 N N . LEU A 1 125 ? -6.079 -10.939 2.950 1.00 94.00 125 LEU A N 1
ATOM 1011 C CA . LEU A 1 125 ? -5.000 -11.810 3.417 1.00 94.00 125 LEU A CA 1
ATOM 1012 C C . LEU A 1 125 ? -5.012 -13.172 2.723 1.00 94.00 125 LEU A C 1
ATOM 1014 O O . LEU A 1 125 ? -3.961 -13.637 2.294 1.00 94.00 125 LEU A O 1
ATOM 1018 N N . ASP A 1 126 ? -6.187 -13.783 2.561 1.00 94.38 126 ASP A N 1
ATOM 1019 C CA . ASP A 1 126 ? -6.318 -15.068 1.870 1.00 94.38 126 ASP A CA 1
ATOM 1020 C C . ASP A 1 126 ? -5.839 -14.966 0.417 1.00 94.38 126 ASP A C 1
ATOM 1022 O O . ASP A 1 126 ? -5.135 -15.853 -0.068 1.00 94.38 126 ASP A O 1
ATOM 1026 N N . THR A 1 127 ? -6.165 -13.862 -0.262 1.00 94.25 127 THR A N 1
ATOM 1027 C CA . THR A 1 127 ? -5.708 -13.586 -1.631 1.00 94.25 127 THR A CA 1
ATOM 1028 C C . THR A 1 127 ? -4.184 -13.471 -1.690 1.00 94.25 127 THR A C 1
ATOM 1030 O O . THR A 1 127 ? -3.551 -14.147 -2.501 1.00 94.25 127 THR A O 1
ATOM 1033 N N . ILE A 1 128 ? -3.589 -12.675 -0.794 1.00 93.62 128 ILE A N 1
ATOM 1034 C CA . ILE A 1 128 ? -2.134 -12.474 -0.716 1.00 93.62 128 ILE A CA 1
ATOM 1035 C C . ILE A 1 128 ? -1.419 -13.800 -0.432 1.00 93.62 128 ILE A C 1
ATOM 1037 O O . ILE A 1 128 ? -0.499 -14.177 -1.156 1.00 93.62 128 ILE A O 1
ATOM 1041 N N . PHE A 1 129 ? -1.843 -14.532 0.600 1.00 93.75 129 PHE A N 1
ATOM 1042 C CA . PHE A 1 129 ? -1.177 -15.771 0.997 1.00 93.75 129 PHE A CA 1
ATOM 1043 C C . PHE A 1 129 ? -1.340 -16.888 -0.031 1.00 93.75 129 PHE A C 1
ATOM 1045 O O . PHE A 1 129 ? -0.395 -17.647 -0.227 1.00 93.75 129 PHE A O 1
ATOM 1052 N N . SER A 1 130 ? -2.484 -16.967 -0.718 1.00 93.69 130 SER A N 1
ATOM 1053 C CA . SER A 1 130 ? -2.670 -17.939 -1.804 1.00 93.69 130 SER A CA 1
ATOM 1054 C C . SER A 1 130 ? -1.690 -17.677 -2.945 1.00 93.69 130 SER A C 1
ATOM 1056 O O . SER A 1 130 ? -1.027 -18.601 -3.398 1.00 93.69 130 SER A O 1
ATOM 1058 N N . LYS A 1 131 ? -1.517 -16.410 -3.348 1.00 89.06 131 LYS A N 1
ATOM 1059 C CA . LYS A 1 131 ? -0.551 -16.043 -4.391 1.00 89.06 131 LYS A CA 1
ATOM 1060 C C . LYS A 1 131 ? 0.891 -16.341 -3.993 1.00 89.06 131 LYS A C 1
ATOM 1062 O O . LYS A 1 131 ? 1.643 -16.831 -4.819 1.00 89.06 131 LYS A O 1
ATOM 1067 N N . ILE A 1 132 ? 1.277 -16.061 -2.747 1.00 87.06 132 ILE A N 1
ATOM 1068 C CA . ILE A 1 132 ? 2.644 -16.328 -2.267 1.00 87.06 132 ILE A CA 1
ATOM 1069 C C . ILE A 1 132 ? 2.917 -17.833 -2.169 1.00 87.06 132 ILE A C 1
ATOM 1071 O O . ILE A 1 132 ? 4.033 -18.260 -2.431 1.00 87.06 132 ILE A O 1
ATOM 1075 N N . ALA A 1 133 ? 1.925 -18.640 -1.786 1.00 85.19 133 ALA A N 1
ATOM 1076 C CA . ALA A 1 133 ? 2.086 -20.089 -1.683 1.00 85.19 133 ALA A CA 1
ATOM 1077 C C . ALA A 1 133 ? 2.272 -20.784 -3.045 1.00 85.19 133 ALA A C 1
ATOM 1079 O O . ALA A 1 133 ? 2.824 -21.883 -3.087 1.00 85.19 133 ALA A O 1
ATOM 1080 N N . ASP A 1 134 ? 1.815 -20.151 -4.129 1.00 69.19 134 ASP A N 1
ATOM 1081 C CA . ASP A 1 134 ? 1.947 -20.638 -5.506 1.00 69.19 134 ASP A CA 1
ATOM 1082 C C . ASP A 1 134 ? 3.271 -20.209 -6.188 1.00 69.19 134 ASP A C 1
ATOM 1084 O O . ASP A 1 134 ? 3.513 -20.599 -7.336 1.00 69.19 134 ASP A O 1
ATOM 1088 N N . VAL A 1 135 ? 4.123 -19.425 -5.504 1.00 57.75 135 VAL A N 1
ATOM 1089 C CA . VAL A 1 135 ? 5.465 -18.982 -5.956 1.00 57.75 135 VAL A CA 1
ATOM 1090 C C . VAL A 1 135 ? 6.557 -19.889 -5.394 1.00 57.75 135 VAL A C 1
ATOM 1092 O O . VAL A 1 135 ? 7.452 -20.271 -6.184 1.00 57.75 135 VAL A O 1
#

Radius of gyration: 18.18 Å; chains: 1; bounding box: 46×36×46 Å

Sequence (135 aa):
MKNTDGMTKAIDEKVLEYALLENVEGVSQEALFCLRRANEDVWGSWKDYDDYIAWLMRLEVKGYHDSKIEVEVFFAESDDSSGERGSRWFDALWKSQAGDWITYSSSTVRGTTHETIMRPEFGVLDTIFSKIADV

pLDDT: mean 84.43, std 11.11, range [38.25, 97.31]

Foldseek 3Di:
DPPVVVVVVVVVVVVVVVCVVDDCVVVVVVVCLVVVVPPVQSVHPQNDPLSVVVVVCVDQVVHDDPAAAEEEEEAEPEEPPCDPVNVVVVLVSVVVVDDDRYDYDYDYQYPDYPVRCPPVVSCPVVVVVVVVVVD

Secondary structure (DSSP, 8-state):
--SHHHHHHHHHHHHHHHHHHS-THHHHHHHHHHTT-S-TTTTGGG-SHHHHHHHHHHHHHHTT-SSPEEEEEEEEEE-TTTHHHHHHHHHHHHHHH-SSSEEEEEEEEEEEETTTTTSGGG-HHHHHHHHHHT-